Protein AF-M6U8W0-F1 (afdb_monomer_lite)

Structure (mmCIF, N/CA/C/O backbone):
data_AF-M6U8W0-F1
#
_entry.id   AF-M6U8W0-F1
#
loop_
_atom_site.group_PDB
_atom_site.id
_atom_site.type_symbol
_atom_site.label_atom_id
_atom_site.label_alt_id
_atom_site.label_comp_id
_atom_site.label_asym_id
_atom_site.label_entity_id
_atom_site.label_seq_id
_atom_site.pdbx_PDB_ins_code
_atom_site.Cartn_x
_atom_site.Cartn_y
_atom_site.Cartn_z
_atom_site.occupancy
_atom_site.B_iso_or_equiv
_atom_site.auth_seq_id
_atom_site.auth_comp_id
_atom_site.auth_asym_id
_atom_site.auth_atom_id
_atom_site.pdbx_PDB_model_num
ATOM 1 N N . MET A 1 1 ? 2.175 -7.959 -4.805 1.00 82.12 1 MET A N 1
ATOM 2 C CA . MET A 1 1 ? 2.511 -8.578 -3.492 1.00 82.12 1 MET A CA 1
ATOM 3 C C . MET A 1 1 ? 1.417 -8.249 -2.484 1.00 82.12 1 MET A C 1
ATOM 5 O O . MET A 1 1 ? 1.063 -7.082 -2.370 1.00 82.12 1 MET A O 1
ATOM 9 N N . LYS A 1 2 ? 0.839 -9.239 -1.792 1.00 83.88 2 LYS A N 1
ATOM 10 C CA . LYS A 1 2 ? -0.254 -9.007 -0.831 1.00 83.88 2 LYS A CA 1
ATOM 11 C C . LYS A 1 2 ? 0.302 -8.980 0.592 1.00 83.88 2 LYS A C 1
ATOM 13 O O . LYS A 1 2 ? 0.950 -9.935 1.004 1.00 83.88 2 LYS A O 1
ATOM 18 N N . VAL A 1 3 ? 0.067 -7.892 1.320 1.00 85.88 3 VAL A N 1
ATOM 19 C CA . VAL A 1 3 ? 0.579 -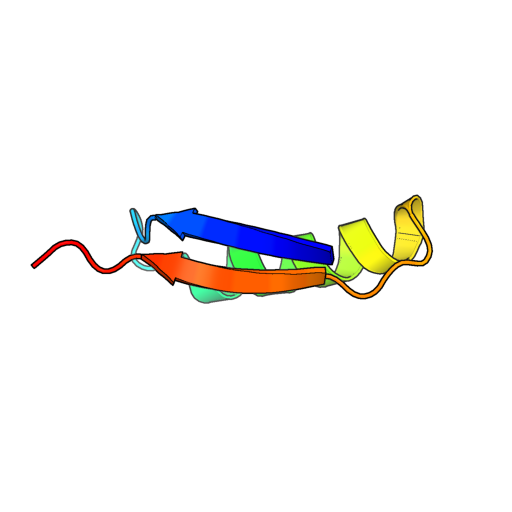7.690 2.684 1.00 85.88 3 VAL A CA 1
ATOM 20 C C . VAL A 1 3 ? -0.587 -7.518 3.638 1.00 85.88 3 VAL A C 1
ATOM 22 O O . VAL A 1 3 ? -1.469 -6.688 3.421 1.00 85.88 3 VAL A O 1
ATOM 25 N N . TRP A 1 4 ? -0.577 -8.298 4.711 1.00 87.25 4 TRP A N 1
ATOM 26 C CA . TRP A 1 4 ? -1.565 -8.216 5.773 1.00 87.25 4 TRP A CA 1
ATOM 27 C C . TRP A 1 4 ? -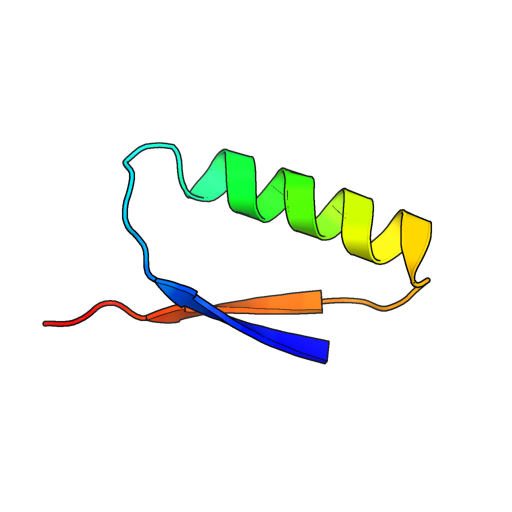1.045 -7.310 6.876 1.00 87.25 4 TRP A C 1
ATOM 29 O O . TRP A 1 4 ? 0.069 -7.488 7.365 1.00 87.25 4 TRP A O 1
ATOM 39 N N . ILE A 1 5 ? -1.838 -6.317 7.260 1.00 85.62 5 ILE A N 1
ATOM 40 C CA . ILE A 1 5 ? -1.393 -5.292 8.196 1.00 85.62 5 ILE A CA 1
ATOM 41 C C . ILE A 1 5 ? -2.487 -4.968 9.212 1.00 85.62 5 ILE A C 1
ATOM 43 O O . ILE A 1 5 ? -3.664 -4.812 8.884 1.00 85.62 5 ILE A O 1
ATOM 47 N N . LYS A 1 6 ? -2.098 -4.894 10.484 1.00 84.88 6 LYS A N 1
ATOM 48 C CA . LYS A 1 6 ? -3.022 -4.631 11.587 1.00 84.88 6 LYS A CA 1
ATOM 49 C C . LYS A 1 6 ? -3.238 -3.128 11.739 1.00 84.88 6 LYS A C 1
ATOM 51 O O . LYS A 1 6 ? -2.278 -2.369 11.883 1.00 84.88 6 LYS A O 1
ATOM 56 N N . LYS A 1 7 ? -4.498 -2.694 11.770 1.00 82.38 7 LYS A N 1
ATOM 57 C CA . LYS A 1 7 ? -4.840 -1.295 12.048 1.00 82.38 7 LYS A CA 1
ATOM 58 C C . LYS A 1 7 ? -4.616 -1.011 13.536 1.00 82.38 7 LYS A C 1
ATOM 60 O O . LYS A 1 7 ? -5.412 -1.421 14.368 1.00 82.38 7 LYS A O 1
ATOM 65 N N . LYS A 1 8 ? -3.505 -0.347 13.877 1.00 79.38 8 LYS A N 1
ATOM 66 C CA . LYS A 1 8 ? -3.167 0.030 15.268 1.00 79.38 8 LYS A CA 1
ATOM 67 C C . LYS A 1 8 ? -3.371 1.516 15.599 1.00 79.38 8 LYS A C 1
ATOM 69 O O . LYS A 1 8 ? -3.342 1.872 16.766 1.00 79.38 8 LYS A O 1
ATOM 74 N N . SER A 1 9 ? -3.534 2.393 14.605 1.00 77.00 9 SER A N 1
ATOM 75 C CA . SER A 1 9 ? -3.527 3.853 14.805 1.00 77.00 9 SER A CA 1
ATOM 76 C C . SER A 1 9 ? -4.626 4.551 14.002 1.00 77.00 9 SER A C 1
ATOM 78 O O . SER A 1 9 ? -5.034 4.060 12.948 1.00 77.00 9 SER A O 1
ATOM 80 N N . LYS A 1 10 ? -5.069 5.727 14.470 1.00 79.31 10 LYS A N 1
ATOM 81 C CA . LYS A 1 10 ? -5.994 6.610 13.738 1.00 79.31 10 LYS A CA 1
ATOM 82 C C . LYS A 1 10 ? -5.398 7.079 12.398 1.00 79.31 10 LYS A C 1
ATOM 84 O O . LYS A 1 10 ? -6.101 7.083 11.395 1.00 79.31 10 LYS A O 1
ATOM 89 N N . ASN A 1 11 ? -4.079 7.295 12.332 1.00 81.94 11 ASN A N 1
ATOM 90 C CA . ASN A 1 11 ? -3.370 7.768 11.126 1.00 81.94 11 ASN A CA 1
ATOM 91 C C . ASN A 1 11 ? -2.906 6.631 10.198 1.00 81.94 11 ASN A C 1
ATOM 93 O O . ASN A 1 11 ? -1.972 6.776 9.407 1.00 81.94 11 ASN A O 1
ATOM 97 N N . PHE A 1 12 ? -3.533 5.462 10.312 1.00 85.06 12 PHE A N 1
ATOM 98 C CA . PHE A 1 12 ? -3.137 4.268 9.577 1.00 85.06 12 PHE A CA 1
ATOM 99 C C . PHE A 1 12 ? -3.259 4.424 8.052 1.00 85.06 12 PHE A C 1
ATOM 101 O O . PHE A 1 12 ? -2.410 3.919 7.322 1.00 85.06 12 PHE A O 1
ATOM 108 N N . GLY A 1 13 ? -4.276 5.149 7.570 1.00 83.38 13 GLY A N 1
ATOM 109 C CA . GLY A 1 13 ? -4.492 5.370 6.135 1.00 83.38 13 GLY A CA 1
ATOM 110 C C . GLY A 1 13 ? -3.333 6.110 5.464 1.00 83.38 13 GLY A C 1
ATOM 111 O O . GLY A 1 13 ? -2.830 5.654 4.439 1.00 83.38 13 GLY A O 1
ATOM 112 N N . ILE A 1 14 ? -2.847 7.186 6.094 1.00 86.06 14 ILE A N 1
ATOM 113 C CA . ILE A 1 14 ? -1.730 7.999 5.586 1.00 86.06 14 ILE A CA 1
ATOM 114 C C . ILE A 1 14 ? -0.453 7.153 5.512 1.00 86.06 14 ILE A C 1
ATOM 116 O O 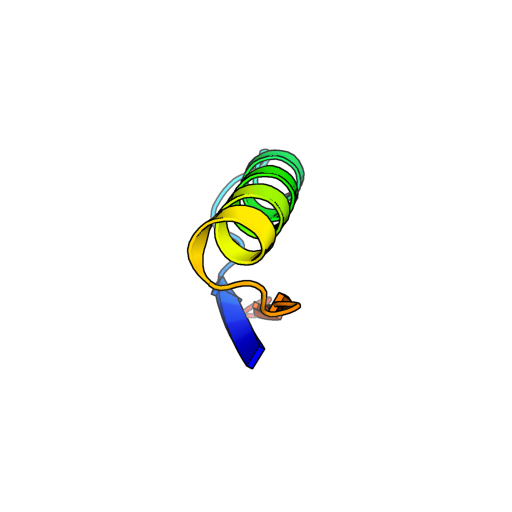. ILE A 1 14 ? 0.196 7.096 4.470 1.00 86.06 14 ILE A O 1
ATOM 120 N N . LYS A 1 15 ? -0.137 6.413 6.586 1.00 86.12 15 LYS A N 1
ATOM 121 C CA . LYS A 1 15 ? 1.036 5.524 6.620 1.00 86.12 15 LYS A CA 1
ATOM 122 C C . LYS A 1 15 ? 0.955 4.410 5.575 1.00 86.12 15 LYS A C 1
ATOM 124 O O . LYS A 1 15 ? 1.959 4.116 4.937 1.00 86.12 15 LYS A O 1
ATOM 129 N N . LYS A 1 16 ? -0.226 3.810 5.379 1.00 87.62 16 LYS A N 1
ATOM 130 C CA . LYS A 1 16 ? -0.453 2.771 4.362 1.00 87.62 16 LYS A CA 1
ATOM 131 C C . LYS A 1 16 ? -0.230 3.310 2.947 1.00 87.62 16 LYS A C 1
ATOM 133 O O . LYS A 1 16 ? 0.420 2.640 2.151 1.00 87.62 16 LYS A O 1
ATOM 138 N N . SER A 1 17 ? -0.741 4.505 2.648 1.00 87.62 17 SER A N 1
ATOM 139 C CA . SER A 1 17 ? -0.549 5.145 1.341 1.00 87.62 17 SER A CA 1
ATOM 140 C C . SER A 1 17 ? 0.932 5.428 1.071 1.00 87.62 17 SER A C 1
ATOM 142 O O . SER A 1 17 ? 1.472 5.002 0.051 1.00 87.62 17 SER A O 1
ATOM 144 N N . TYR A 1 18 ? 1.622 6.033 2.044 1.00 90.19 18 TYR A N 1
ATOM 145 C CA . TYR A 1 18 ? 3.054 6.325 1.954 1.00 90.19 18 TYR A CA 1
ATOM 146 C C . TYR A 1 18 ? 3.902 5.064 1.726 1.00 90.19 18 TYR A C 1
ATOM 148 O O . TYR A 1 18 ? 4.759 5.039 0.843 1.00 90.19 18 TYR A O 1
ATOM 156 N N . LEU A 1 19 ? 3.614 3.980 2.458 1.00 87.50 19 LEU A N 1
ATOM 157 C CA . LEU A 1 19 ? 4.294 2.698 2.259 1.00 87.50 19 LEU A CA 1
ATOM 158 C C . LEU A 1 19 ? 4.072 2.136 0.849 1.00 87.50 19 LEU A C 1
ATOM 160 O O . LEU A 1 19 ? 4.993 1.567 0.274 1.00 87.50 19 LEU A O 1
ATOM 164 N N . 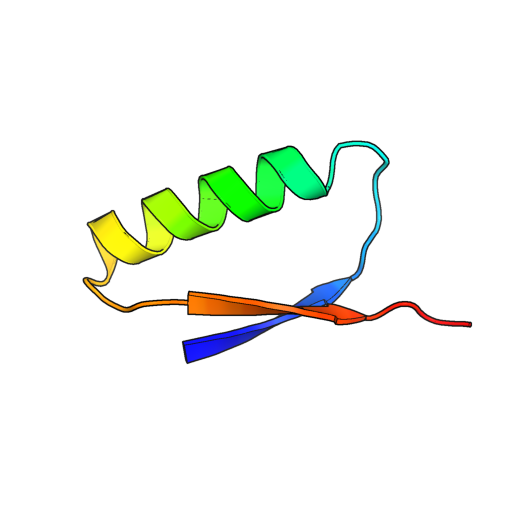GLY A 1 20 ? 2.871 2.297 0.286 1.00 88.69 20 GLY A N 1
ATOM 165 C CA . GLY A 1 20 ? 2.569 1.859 -1.078 1.00 88.69 20 GLY A CA 1
ATOM 166 C C . GLY A 1 20 ? 3.422 2.563 -2.126 1.00 88.69 20 GLY A C 1
ATOM 167 O O . GLY A 1 20 ? 3.981 1.900 -3.000 1.00 88.69 20 GLY A O 1
ATOM 168 N N . VAL A 1 21 ? 3.596 3.880 -1.992 1.00 89.94 21 VAL A N 1
ATOM 169 C CA . VAL A 1 21 ? 4.461 4.669 -2.882 1.00 89.94 21 VAL A CA 1
ATOM 170 C C . VAL A 1 21 ? 5.920 4.222 -2.762 1.00 89.94 21 VAL A C 1
ATOM 172 O O . VAL A 1 21 ? 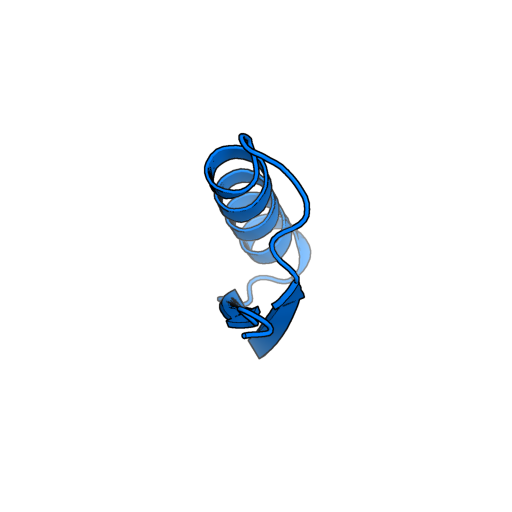6.572 3.991 -3.781 1.00 89.94 21 VAL A O 1
ATOM 175 N N . ILE A 1 22 ? 6.425 4.028 -1.538 1.00 90.25 22 ILE A N 1
ATOM 176 C CA . ILE A 1 22 ? 7.800 3.551 -1.320 1.00 90.25 22 ILE A CA 1
ATOM 177 C C . ILE A 1 22 ? 7.996 2.158 -1.913 1.00 90.25 22 ILE A C 1
ATOM 179 O O . ILE A 1 22 ? 8.964 1.934 -2.634 1.00 90.25 22 ILE A O 1
ATOM 183 N N . CYS A 1 23 ? 7.091 1.217 -1.642 1.00 88.25 23 CYS A N 1
ATOM 184 C CA . CYS A 1 23 ? 7.219 -0.144 -2.154 1.00 88.25 23 CYS A CA 1
ATOM 185 C C . CYS A 1 23 ? 7.218 -0.179 -3.684 1.00 88.25 23 CYS A C 1
ATOM 187 O O . CYS A 1 23 ? 8.004 -0.926 -4.267 1.00 88.25 23 CYS A O 1
ATOM 189 N N . LYS A 1 24 ? 6.394 0.654 -4.329 1.00 88.44 24 LYS A N 1
ATOM 190 C CA . LYS A 1 24 ? 6.395 0.791 -5.786 1.00 88.44 24 LYS A CA 1
ATOM 191 C C . LYS A 1 24 ? 7.709 1.377 -6.298 1.00 88.44 24 LYS A C 1
ATOM 193 O O . LYS A 1 24 ? 8.231 0.882 -7.286 1.00 88.44 24 LYS A O 1
ATOM 198 N N . LYS A 1 25 ? 8.269 2.377 -5.613 1.00 91.06 25 LYS A N 1
ATOM 199 C CA . LYS A 1 25 ? 9.535 3.013 -6.007 1.00 91.06 25 LYS A CA 1
ATOM 200 C C . LYS A 1 25 ? 10.755 2.104 -5.827 1.00 91.06 25 LYS A C 1
ATOM 202 O O . LYS A 1 25 ? 11.635 2.112 -6.674 1.00 91.06 25 LYS A O 1
ATOM 207 N N . VAL A 1 26 ? 10.823 1.348 -4.730 1.00 90.69 26 VAL A N 1
ATOM 208 C CA . VAL A 1 26 ? 11.996 0.523 -4.381 1.00 90.69 26 VAL A CA 1
ATOM 209 C C . VAL A 1 26 ? 11.969 -0.834 -5.077 1.00 90.69 26 VAL A C 1
ATOM 211 O O . VAL A 1 26 ? 12.990 -1.291 -5.573 1.00 90.69 26 VAL A O 1
ATOM 214 N N . ASN A 1 27 ? 10.807 -1.490 -5.108 1.00 83.44 27 ASN A N 1
ATOM 215 C CA . ASN A 1 27 ? 10.690 -2.862 -5.601 1.00 83.44 27 ASN A CA 1
ATOM 216 C C . ASN A 1 27 ? 10.031 -2.962 -6.983 1.00 83.44 27 ASN A C 1
ATOM 218 O O . ASN A 1 27 ? 9.869 -4.082 -7.465 1.00 83.44 27 ASN A O 1
ATOM 222 N N . SER A 1 28 ? 9.589 -1.847 -7.586 1.00 85.50 28 SER A N 1
ATOM 223 C CA . SER A 1 28 ? 8.826 -1.815 -8.851 1.00 85.50 28 SER A CA 1
ATOM 224 C C . SER A 1 28 ? 7.642 -2.789 -8.873 1.00 85.50 28 SER A C 1
ATOM 226 O O . SER A 1 28 ? 7.242 -3.297 -9.916 1.00 85.50 28 SER A O 1
ATOM 228 N N . LYS A 1 29 ? 7.085 -3.085 -7.693 1.00 82.06 29 LYS A N 1
ATOM 229 C CA . LYS A 1 29 ? 6.016 -4.062 -7.483 1.00 82.06 29 LYS A CA 1
ATOM 230 C C . LYS A 1 29 ? 4.823 -3.372 -6.853 1.00 82.06 29 LYS A C 1
ATOM 232 O O . LYS A 1 29 ? 4.954 -2.737 -5.806 1.00 82.06 29 LYS A O 1
ATOM 237 N N . ASP A 1 30 ? 3.645 -3.576 -7.431 1.00 82.00 30 ASP A N 1
ATOM 238 C CA . ASP A 1 30 ? 2.406 -3.135 -6.804 1.00 82.00 30 ASP A CA 1
ATOM 239 C C . ASP A 1 30 ? 2.106 -3.994 -5.561 1.00 82.00 30 ASP A C 1
ATOM 241 O O . ASP A 1 30 ? 2.068 -5.238 -5.581 1.00 82.00 30 ASP A O 1
ATOM 245 N N . VAL A 1 31 ? 1.945 -3.304 -4.430 1.00 84.75 31 VAL A N 1
ATOM 246 C CA . VAL A 1 31 ? 1.653 -3.903 -3.128 1.00 84.75 31 VAL A CA 1
ATOM 247 C C . VAL A 1 31 ? 0.202 -3.632 -2.763 1.00 84.75 31 VAL A C 1
ATOM 249 O O . VAL A 1 31 ? -0.237 -2.488 -2.689 1.00 84.75 31 VAL A O 1
ATOM 252 N N . ILE A 1 32 ? -0.538 -4.701 -2.483 1.00 86.19 32 ILE A N 1
ATOM 253 C CA . ILE A 1 32 ? -1.926 -4.640 -2.033 1.00 86.19 32 ILE A CA 1
ATOM 254 C C . ILE A 1 32 ? -1.932 -4.867 -0.522 1.00 86.19 32 ILE A C 1
ATOM 256 O O . ILE A 1 32 ? -1.627 -5.964 -0.049 1.00 86.19 32 ILE A O 1
ATOM 260 N N . PHE A 1 33 ? -2.284 -3.834 0.244 1.00 87.06 33 PHE A N 1
ATOM 261 C CA . PHE A 1 33 ? -2.376 -3.923 1.703 1.00 87.06 33 PHE A CA 1
ATOM 262 C C . PHE A 1 33 ? -3.787 -4.320 2.147 1.00 87.06 33 PHE A C 1
ATOM 264 O O . PHE A 1 33 ? -4.717 -3.505 2.076 1.00 87.06 33 PHE A O 1
ATOM 271 N N . SER A 1 34 ? -3.936 -5.528 2.682 1.00 87.12 34 SER A N 1
ATOM 272 C CA . SER A 1 34 ? -5.158 -6.008 3.333 1.00 87.12 34 SER A CA 1
ATOM 273 C C . SER A 1 34 ? -5.116 -5.698 4.829 1.00 87.12 34 SER A C 1
ATOM 275 O O . SER A 1 34 ? -4.132 -5.980 5.510 1.00 87.12 34 SER A O 1
ATOM 277 N N . VAL A 1 35 ? -6.180 -5.085 5.348 1.00 86.12 35 VAL A N 1
ATOM 278 C CA . VAL A 1 35 ? -6.246 -4.662 6.751 1.00 86.12 35 VAL A CA 1
ATOM 279 C C . VAL A 1 35 ? -6.914 -5.746 7.587 1.00 86.12 35 VAL A C 1
ATOM 281 O O . VAL A 1 35 ? -8.048 -6.122 7.311 1.00 86.12 35 VAL A O 1
ATOM 284 N N . LEU A 1 36 ? -6.229 -6.212 8.631 1.00 82.12 36 LEU A N 1
ATOM 285 C CA . LEU A 1 36 ? -6.822 -7.071 9.656 1.00 82.12 36 LEU A CA 1
ATOM 286 C C . LEU A 1 36 ? -7.493 -6.203 10.716 1.00 82.12 36 LEU A C 1
ATOM 288 O O . LEU A 1 36 ? -6.813 -5.601 11.554 1.00 82.12 36 LEU A O 1
ATOM 292 N N . ASN A 1 37 ? -8.822 -6.174 10.690 1.00 71.69 37 ASN A N 1
ATOM 293 C CA . ASN A 1 37 ? -9.617 -5.798 11.850 1.00 71.69 37 ASN A CA 1
ATOM 294 C C . ASN A 1 37 ? -9.808 -7.058 12.699 1.00 71.69 37 ASN A C 1
ATOM 296 O O . ASN A 1 37 ? -10.519 -7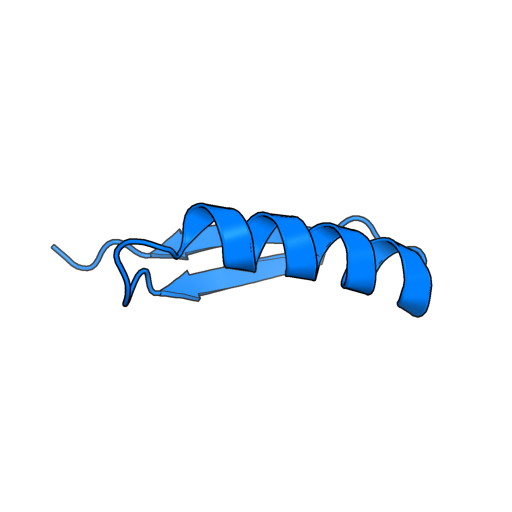.973 12.295 1.00 71.69 37 ASN A O 1
ATOM 300 N N . LYS A 1 38 ? -9.151 -7.121 13.862 1.00 62.84 38 LYS A N 1
ATOM 301 C CA . LYS A 1 38 ? -9.532 -8.091 14.894 1.00 62.84 38 LYS A CA 1
ATOM 302 C C . LYS A 1 38 ? -10.837 -7.565 15.507 1.00 62.84 38 LYS A C 1
ATOM 304 O O . LYS A 1 38 ? -10.812 -6.454 16.033 1.00 62.84 38 LYS A O 1
ATOM 309 N N . LYS A 1 39 ? -11.942 -8.296 15.315 1.00 56.91 39 LYS A N 1
ATOM 310 C CA . LYS A 1 39 ? -13.142 -8.172 16.156 1.00 56.91 39 LYS A CA 1
ATOM 311 C C . LYS A 1 39 ? -12.781 -8.546 17.589 1.00 56.91 39 LYS A C 1
ATOM 313 O O . LYS A 1 39 ? -11.876 -9.402 17.741 1.00 56.91 39 LYS A O 1
#

Sequence (39 aa):
MKVWIKKKSKNFGIKKSYLGVICKKVNSKDVIFSVLNKK

Foldseek 3Di:
DEAEDEPDDPCVVVVVVVVQVVCCVPVVDGYHYDYDDDD

Radius of gyration: 10.61 Å; chains: 1; bounding box: 25×17×25 Å

Secondary structure (DSSP, 8-state):
-EEEEE--STTHHHHHHHHHHHHHHHH----EEEEE---

pLDDT: mean 83.8, std 6.81, range [56.91, 91.06]

Organism: NCBI:txid1085540